Protein AF-A0A939APP5-F1 (afdb_monomer)

Nearest PDB structures (foldseek):
  3i0p-assembly1_A-2  TM=9.521E-01  e=2.698E-09  Entamoeba histolytica
  2g8y-assembly1_B  TM=9.212E-01  e=7.000E-07  Escherichia coli K-12
  2x06-assembly1_G  TM=9.456E-01  e=8.424E-07  Methanocaldococcus jannaschii
  1z2i-assembly1_B  TM=9.482E-01  e=5.051E-06  Agrobacterium tumefaciens
  1s20-assembly1_A  TM=8.760E-01  e=2.724E-06  Escherichia coli

Foldseek 3Di:
DPPDDDDDDLVVQLVVLLVLLVVLLAHSVLQQLQSVCVVVVVPVQHPVCSVPPPSVCSVVVVAPRNFAKDWPDDDLAETEIEALRYALQRVLLVQLVVQVVSCVRPVGHDYHYDNYDDNGPSVSSNVVVCVVVVDDPPDPPPDDDDDDDDDD

Mean predicted aligned error: 10.66 Å

Solvent-accessible surface area (backbone atoms only — not comparable to full-atom values): 8720 Å² total; per-residue (Å²): 133,86,79,78,76,88,83,74,60,68,66,61,55,38,55,51,45,24,52,55,27,51,77,66,54,23,61,44,75,51,28,57,53,19,50,52,21,41,78,67,73,37,48,93,42,9,68,74,40,46,64,72,55,48,48,47,30,35,76,70,67,74,28,34,42,73,42,66,57,42,80,80,44,78,57,74,40,38,35,35,31,40,13,63,36,10,54,10,47,56,36,50,41,55,42,50,57,50,26,52,60,22,19,75,76,57,76,42,50,48,61,48,78,41,61,60,42,81,42,65,58,62,72,42,55,67,43,60,50,41,68,73,67,69,62,71,86,81,69,78,89,71,84,76,80,82,82,84,89,85,92,129

Radius of gyration: 18.76 Å; Cα contacts (8 Å, |Δi|>4): 215; chains: 1; bounding box: 55×38×54 Å

Secondary structure (DSSP, 8-state):
---------HHHHHHHHHHHHHHTT--THHHHHHHHHHTTT-GGGTTHHIIIIIIHHHHTTSSBSS---EEEEE-SSEEEEE-TTB-HHHHHHHHHHHHHHHHHHHS--EEEEES----S-HHHHHHHHHHHTT----------PPPPP---

Structure (mmCIF, N/CA/C/O backbone):
data_AF-A0A939APP5-F1
#
_entry.id   AF-A0A939APP5-F1
#
loop_
_atom_site.group_PDB
_atom_site.id
_atom_site.type_symbol
_atom_site.label_atom_id
_atom_site.label_alt_id
_atom_site.label_comp_id
_atom_site.label_asym_id
_atom_site.label_entity_id
_atom_site.label_seq_id
_atom_site.pdbx_PDB_ins_code
_atom_site.Cartn_x
_atom_site.Cartn_y
_atom_site.Cartn_z
_atom_site.occupancy
_atom_site.B_iso_or_equiv
_atom_site.auth_seq_id
_atom_site.auth_comp_id
_atom_site.auth_asym_id
_atom_site.auth_atom_id
_atom_site.pdbx_PDB_model_num
ATOM 1 N N . MET A 1 1 ? 38.907 -5.523 -11.268 1.00 46.16 1 MET A N 1
ATOM 2 C CA . MET A 1 1 ? 38.272 -4.243 -11.643 1.00 46.16 1 MET A CA 1
ATOM 3 C C . MET A 1 1 ? 36.940 -4.199 -10.921 1.00 46.16 1 MET A C 1
ATOM 5 O O . MET A 1 1 ? 36.095 -5.019 -11.238 1.00 46.16 1 MET A O 1
ATOM 9 N N . SER A 1 2 ? 36.784 -3.373 -9.886 1.00 57.38 2 SER A N 1
ATOM 10 C CA . SER A 1 2 ? 35.472 -3.197 -9.254 1.00 57.38 2 SER A CA 1
ATOM 11 C C . SER A 1 2 ? 34.572 -2.478 -10.256 1.00 57.38 2 SER A C 1
ATOM 13 O O . SER A 1 2 ? 34.826 -1.311 -10.561 1.00 57.38 2 SER A O 1
ATOM 15 N N . GLU A 1 3 ? 33.588 -3.174 -10.821 1.00 69.12 3 GLU A N 1
ATOM 16 C CA . GLU A 1 3 ? 32.548 -2.522 -11.614 1.00 69.12 3 GLU A CA 1
ATOM 17 C C . GLU A 1 3 ? 31.878 -1.449 -10.755 1.00 69.12 3 GLU A C 1
ATOM 19 O O . GLU A 1 3 ? 31.468 -1.699 -9.620 1.00 69.12 3 GLU A O 1
ATOM 24 N N . VAL A 1 4 ? 31.830 -0.225 -11.277 1.00 71.50 4 VAL A N 1
ATOM 25 C CA . VAL A 1 4 ? 31.098 0.862 -10.635 1.00 71.50 4 VAL A CA 1
ATOM 26 C C . VAL A 1 4 ? 29.623 0.578 -10.857 1.00 71.50 4 VAL A C 1
ATOM 28 O O . VAL A 1 4 ? 29.130 0.662 -11.980 1.00 71.50 4 VAL A O 1
ATOM 31 N N . GLU A 1 5 ? 28.931 0.218 -9.784 1.00 79.56 5 GLU A N 1
ATOM 32 C CA . GLU A 1 5 ? 27.498 -0.037 -9.821 1.00 79.56 5 GLU A CA 1
ATOM 33 C C . GLU A 1 5 ? 26.759 1.237 -10.281 1.00 79.56 5 GLU A C 1
ATOM 35 O O . GLU A 1 5 ? 27.012 2.328 -9.743 1.00 79.56 5 GLU A O 1
ATOM 40 N N . PRO A 1 6 ? 25.891 1.150 -11.306 1.00 85.69 6 PRO A N 1
ATOM 41 C CA . PRO A 1 6 ? 25.248 2.325 -11.875 1.00 85.69 6 PRO A CA 1
ATOM 42 C C . PRO A 1 6 ? 24.338 2.996 -10.841 1.00 85.69 6 PRO A C 1
ATOM 44 O O . PRO A 1 6 ? 23.514 2.352 -10.191 1.00 85.69 6 PRO A O 1
ATOM 47 N N . ARG A 1 7 ? 24.471 4.320 -10.702 1.00 87.06 7 ARG A N 1
ATOM 48 C CA . ARG A 1 7 ? 23.650 5.132 -9.796 1.00 87.06 7 ARG A CA 1
ATOM 49 C C . ARG A 1 7 ? 22.621 5.923 -10.581 1.00 87.06 7 ARG A C 1
ATOM 51 O O . ARG A 1 7 ? 22.962 6.630 -11.526 1.00 87.06 7 ARG A O 1
ATOM 58 N N . PHE A 1 8 ? 21.376 5.860 -10.129 1.00 89.06 8 PHE A N 1
ATOM 59 C CA . PHE A 1 8 ? 20.262 6.577 -10.738 1.00 89.06 8 PHE A CA 1
ATOM 60 C C . PHE A 1 8 ? 19.699 7.617 -9.764 1.00 89.06 8 PHE A C 1
ATOM 62 O O . PHE A 1 8 ? 19.530 7.311 -8.579 1.00 89.06 8 PHE A O 1
ATOM 69 N N . PRO A 1 9 ? 19.368 8.837 -10.226 1.00 92.50 9 PRO A N 1
ATOM 70 C CA . PRO A 1 9 ? 18.638 9.797 -9.409 1.00 92.50 9 PRO A CA 1
ATOM 71 C C . PRO A 1 9 ? 17.279 9.231 -8.981 1.00 92.50 9 PRO A C 1
ATOM 73 O O . PRO A 1 9 ? 16.519 8.723 -9.806 1.00 92.50 9 PRO A O 1
ATOM 76 N N . ALA A 1 10 ? 16.936 9.373 -7.699 1.00 89.00 10 ALA A N 1
ATOM 77 C CA . ALA A 1 10 ? 15.664 8.883 -7.159 1.00 89.00 10 ALA A CA 1
ATOM 78 C C . ALA A 1 10 ? 14.444 9.475 -7.883 1.00 89.00 10 ALA A C 1
ATOM 80 O O . ALA A 1 10 ? 13.453 8.781 -8.097 1.00 89.00 10 ALA A O 1
ATOM 81 N N . GLN A 1 11 ? 14.542 10.740 -8.300 1.00 90.44 11 GLN A N 1
ATOM 82 C CA . GLN A 1 11 ? 13.501 11.420 -9.066 1.00 90.44 11 GLN A CA 1
ATOM 83 C C . GLN A 1 11 ? 13.304 10.796 -10.456 1.00 90.44 11 GLN A C 1
ATOM 85 O O . GLN A 1 11 ? 12.172 10.560 -10.861 1.00 90.44 11 GLN A O 1
ATOM 90 N N . ALA A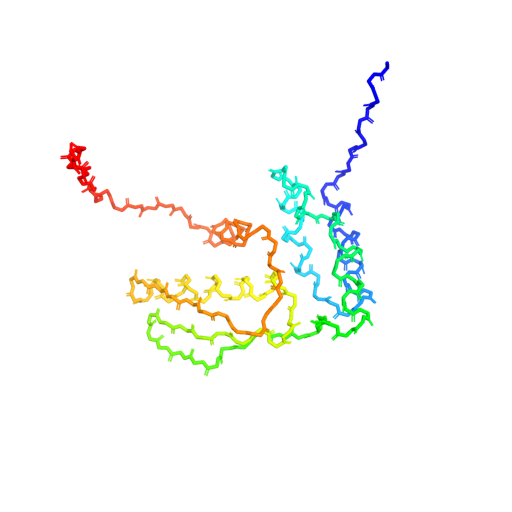 1 12 ? 14.389 10.437 -11.146 1.00 91.75 12 ALA A N 1
ATOM 91 C CA . ALA A 1 12 ? 14.302 9.780 -12.449 1.00 91.75 12 ALA A CA 1
ATOM 92 C C . ALA A 1 12 ? 13.648 8.391 -12.333 1.00 91.75 12 ALA A C 1
ATOM 94 O O . ALA A 1 12 ? 12.772 8.040 -13.123 1.00 91.75 12 ALA A O 1
ATOM 95 N N . LEU A 1 13 ? 14.014 7.613 -11.305 1.00 90.25 13 LEU A N 1
ATOM 96 C CA . LEU A 1 13 ? 13.379 6.318 -11.033 1.00 90.25 13 LEU A CA 1
ATOM 97 C C . LEU A 1 13 ? 11.895 6.464 -10.678 1.00 90.25 13 LEU A C 1
ATOM 99 O O . LEU A 1 13 ? 11.083 5.627 -11.080 1.00 90.25 13 LEU A O 1
ATOM 103 N N . ARG A 1 14 ? 11.535 7.518 -9.939 1.00 90.62 14 ARG A N 1
ATOM 104 C CA . ARG A 1 14 ? 10.146 7.848 -9.613 1.00 90.62 14 ARG A CA 1
ATOM 105 C C . ARG A 1 14 ? 9.340 8.106 -10.876 1.00 90.62 14 ARG A C 1
ATOM 107 O O . ARG A 1 14 ? 8.356 7.412 -11.099 1.00 90.62 14 ARG A O 1
ATOM 114 N N . GLU A 1 15 ? 9.773 9.053 -11.700 1.00 92.88 15 GLU A N 1
ATOM 115 C CA . GLU A 1 15 ? 9.073 9.446 -12.928 1.00 92.88 15 GLU A CA 1
ATOM 116 C C . GLU A 1 15 ? 8.894 8.259 -13.875 1.00 92.88 15 GLU A C 1
ATOM 118 O O . GLU A 1 15 ? 7.799 8.031 -14.393 1.00 92.88 15 GLU A O 1
ATOM 123 N N . TRP A 1 16 ? 9.941 7.444 -14.024 1.00 92.75 16 TRP A N 1
ATOM 124 C CA . TRP A 1 16 ? 9.874 6.209 -14.795 1.00 92.75 16 TRP A CA 1
ATOM 125 C C . TRP A 1 16 ? 8.831 5.233 -14.230 1.00 92.75 16 TRP A C 1
ATOM 127 O O . TRP A 1 16 ? 7.975 4.740 -14.964 1.00 92.75 16 TRP A O 1
ATOM 137 N N . THR A 1 17 ? 8.851 4.993 -12.916 1.00 90.75 17 THR A N 1
ATOM 138 C CA . THR A 1 17 ? 7.922 4.066 -12.252 1.00 90.75 17 THR A CA 1
ATOM 139 C C . THR A 1 17 ? 6.473 4.540 -12.360 1.00 90.75 17 THR A C 1
ATOM 141 O O . THR A 1 17 ? 5.572 3.747 -12.630 1.00 90.75 17 THR A O 1
ATOM 144 N N . GLU A 1 18 ? 6.234 5.837 -12.177 1.00 91.38 18 GLU A N 1
ATOM 145 C CA . GLU A 1 18 ? 4.915 6.438 -12.353 1.00 91.38 18 GLU A CA 1
ATOM 146 C C . GLU A 1 18 ? 4.424 6.310 -13.796 1.00 91.38 18 GLU A C 1
ATOM 148 O O . GLU A 1 18 ? 3.259 5.982 -14.016 1.00 91.38 18 GLU A O 1
ATOM 153 N N . GLY A 1 19 ? 5.303 6.536 -14.778 1.00 93.06 19 GLY A N 1
ATOM 154 C CA . GLY A 1 19 ? 4.997 6.346 -16.195 1.00 93.06 19 GLY A CA 1
ATOM 155 C C . GLY A 1 19 ? 4.568 4.912 -16.502 1.00 93.06 19 GLY A C 1
ATOM 156 O O . GLY A 1 19 ? 3.536 4.701 -17.139 1.00 93.06 19 GLY A O 1
ATOM 157 N N . VAL A 1 20 ? 5.301 3.926 -15.977 1.00 91.31 20 VAL A N 1
ATOM 158 C CA . VAL A 1 20 ? 4.956 2.505 -16.120 1.00 91.31 20 VAL A CA 1
ATOM 159 C C . VAL A 1 20 ? 3.599 2.197 -15.489 1.00 91.31 20 VAL A C 1
ATOM 161 O O . VAL A 1 20 ? 2.776 1.542 -16.127 1.00 91.31 20 VAL A O 1
ATOM 164 N N . TYR A 1 21 ? 3.326 2.686 -14.275 1.00 89.50 21 TYR A N 1
ATOM 165 C CA . TYR A 1 21 ? 2.033 2.454 -13.629 1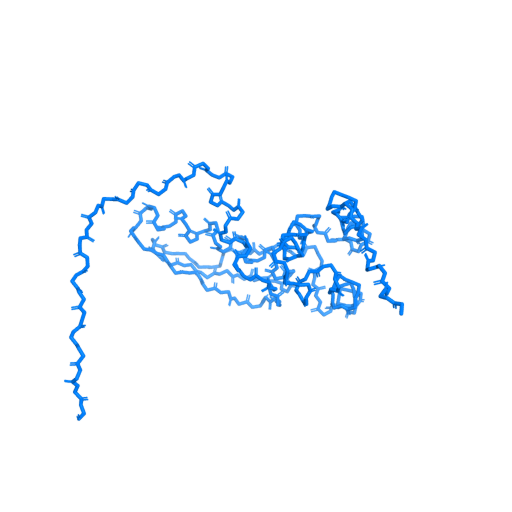.00 89.50 21 TYR A CA 1
ATOM 166 C C . TYR A 1 21 ? 0.871 3.091 -14.387 1.00 89.50 21 TYR A C 1
ATOM 168 O O . TYR A 1 21 ? -0.122 2.411 -14.642 1.00 89.50 21 TYR A O 1
ATOM 176 N N . ARG A 1 22 ? 1.013 4.342 -14.838 1.00 91.06 22 ARG A N 1
ATOM 177 C CA . ARG A 1 22 ? -0.005 4.995 -15.674 1.00 91.06 22 ARG A CA 1
ATOM 178 C C . ARG A 1 22 ? -0.268 4.202 -16.956 1.00 91.06 22 ARG A C 1
ATOM 180 O O . ARG A 1 22 ? -1.424 4.020 -17.323 1.00 91.06 22 ARG A O 1
ATOM 187 N N . ALA A 1 23 ? 0.779 3.674 -17.593 1.00 90.50 23 ALA A N 1
ATOM 188 C CA . ALA A 1 23 ? 0.659 2.888 -18.821 1.00 90.50 23 ALA A CA 1
ATOM 189 C C . ALA A 1 23 ? -0.116 1.569 -18.642 1.00 90.50 23 ALA A C 1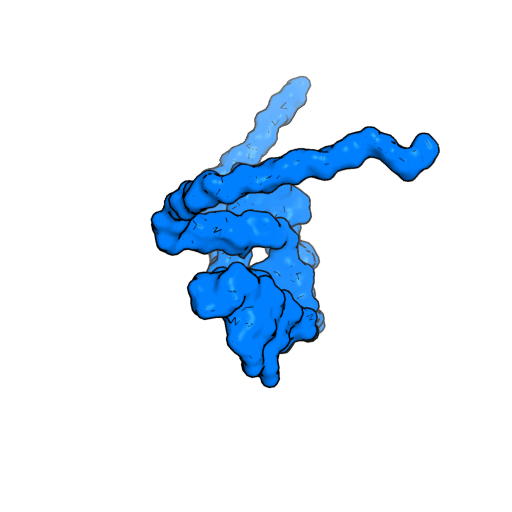
ATOM 191 O O . ALA A 1 23 ? -0.682 1.062 -19.607 1.00 90.50 23 ALA A O 1
ATOM 192 N N . VAL A 1 24 ? -0.168 1.016 -17.425 1.00 88.81 24 VAL A N 1
ATOM 193 C CA . VAL A 1 24 ? -0.951 -0.192 -17.101 1.00 88.81 24 VAL A CA 1
ATOM 194 C C . VAL A 1 24 ? -2.259 0.111 -16.364 1.00 88.81 24 VAL A C 1
ATOM 196 O O . VAL A 1 24 ? -2.907 -0.807 -15.870 1.00 88.81 24 VAL A O 1
ATOM 199 N N . GLY A 1 25 ? -2.658 1.385 -16.283 1.00 87.75 25 GLY A N 1
ATOM 200 C CA . GLY A 1 25 ? -3.901 1.815 -15.632 1.00 87.75 25 GLY A CA 1
ATOM 201 C C . GLY A 1 25 ? -3.845 1.860 -14.101 1.00 87.75 25 GLY A C 1
ATOM 202 O O . GLY A 1 25 ? -4.885 1.957 -13.455 1.00 87.75 25 GLY A O 1
ATOM 203 N N . ALA A 1 26 ? -2.649 1.792 -13.514 1.00 87.25 26 ALA A N 1
ATOM 204 C CA . ALA A 1 26 ? -2.422 1.842 -12.075 1.00 87.25 26 ALA A CA 1
ATOM 205 C C . ALA A 1 26 ? -2.206 3.270 -11.550 1.00 87.25 26 ALA A C 1
ATOM 207 O O . ALA A 1 26 ? -1.732 4.158 -12.262 1.00 87.25 26 ALA A O 1
ATOM 208 N N . SER A 1 27 ? -2.490 3.481 -10.259 1.00 85.56 27 SER A N 1
ATOM 209 C CA . SER A 1 27 ? -2.177 4.749 -9.584 1.00 85.56 27 SER A CA 1
ATOM 210 C C . SER A 1 27 ? -0.666 4.979 -9.487 1.00 85.56 27 SER A C 1
ATOM 212 O O . SER A 1 27 ? 0.078 4.134 -8.981 1.00 85.56 27 SER A O 1
ATOM 214 N N . ALA A 1 28 ? -0.229 6.177 -9.884 1.00 86.00 28 ALA A N 1
ATOM 215 C CA . ALA A 1 28 ? 1.151 6.638 -9.741 1.00 86.00 28 ALA A CA 1
ATOM 216 C C . ALA A 1 28 ? 1.609 6.695 -8.270 1.00 86.00 28 ALA A C 1
ATOM 218 O O . ALA A 1 28 ? 2.793 6.533 -7.993 1.00 86.00 28 ALA A O 1
ATOM 219 N N . GLU A 1 29 ? 0.685 6.828 -7.313 1.00 81.38 29 GLU A N 1
ATOM 220 C CA . GLU A 1 29 ? 1.000 6.861 -5.875 1.00 81.38 29 GLU A CA 1
ATOM 221 C C . GLU A 1 29 ? 1.681 5.576 -5.380 1.00 81.38 29 GLU A C 1
ATOM 223 O O . GLU A 1 29 ? 2.402 5.591 -4.383 1.00 81.38 29 GLU A O 1
ATOM 228 N N . ALA A 1 30 ? 1.492 4.449 -6.076 1.00 81.56 30 ALA A N 1
ATOM 229 C CA . ALA A 1 30 ? 2.185 3.206 -5.752 1.00 81.56 30 ALA A CA 1
ATOM 230 C C . ALA A 1 30 ? 3.703 3.285 -6.019 1.00 81.56 30 ALA A C 1
ATOM 232 O O . ALA A 1 30 ? 4.461 2.482 -5.467 1.00 81.56 30 ALA A O 1
ATOM 233 N N . ALA A 1 31 ? 4.165 4.243 -6.835 1.00 85.38 31 ALA A N 1
ATOM 234 C CA . ALA A 1 31 ? 5.582 4.464 -7.115 1.00 85.38 31 ALA A CA 1
ATOM 235 C C . ALA A 1 31 ? 6.341 4.939 -5.868 1.00 85.38 31 ALA A C 1
ATOM 237 O O . ALA A 1 31 ? 7.440 4.449 -5.604 1.00 85.38 31 ALA A O 1
ATOM 238 N N . ASP A 1 32 ? 5.732 5.810 -5.051 1.00 82.69 32 ASP A N 1
ATOM 239 C CA . ASP A 1 32 ? 6.330 6.340 -3.815 1.00 82.69 32 ASP A CA 1
ATOM 240 C C . ASP A 1 32 ? 6.877 5.234 -2.918 1.00 82.69 32 ASP A C 1
ATOM 242 O O . ASP A 1 32 ? 7.997 5.325 -2.408 1.00 82.69 32 ASP A O 1
ATOM 246 N N . CYS A 1 33 ? 6.092 4.170 -2.734 1.00 79.94 33 CYS A N 1
ATOM 247 C CA . CYS A 1 33 ? 6.454 3.079 -1.844 1.00 79.94 33 CYS A CA 1
ATOM 248 C C . CYS A 1 33 ? 7.710 2.334 -2.310 1.00 79.94 33 CYS A C 1
ATOM 250 O O . CYS A 1 33 ? 8.525 1.932 -1.477 1.00 79.94 33 CYS A O 1
ATOM 252 N N . MET A 1 34 ? 7.882 2.172 -3.622 1.00 82.06 34 MET A N 1
ATOM 253 C CA . MET A 1 34 ? 9.026 1.456 -4.185 1.00 82.06 34 MET A CA 1
ATOM 254 C C . MET A 1 34 ? 10.289 2.307 -4.192 1.00 82.06 34 MET A C 1
ATOM 256 O O . MET A 1 34 ? 11.347 1.815 -3.808 1.00 82.06 34 MET A O 1
ATOM 260 N N . ILE A 1 35 ? 10.173 3.599 -4.505 1.00 87.62 35 ILE A N 1
ATOM 261 C CA . ILE A 1 35 ? 11.310 4.526 -4.431 1.00 87.62 35 ILE A CA 1
ATOM 262 C C . ILE A 1 35 ? 11.821 4.636 -2.998 1.00 87.62 35 ILE A C 1
ATOM 264 O O . ILE A 1 35 ? 13.022 4.563 -2.751 1.00 87.62 35 ILE A O 1
ATOM 268 N N . HIS A 1 36 ? 10.918 4.722 -2.023 1.00 83.56 36 HIS A N 1
ATOM 269 C CA . HIS A 1 36 ? 11.312 4.704 -0.619 1.00 83.56 36 HIS A CA 1
ATOM 270 C C . HIS A 1 36 ? 11.962 3.387 -0.176 1.00 83.56 36 HIS A C 1
ATOM 272 O O . HIS A 1 36 ? 12.814 3.422 0.711 1.00 83.56 36 HIS A O 1
ATOM 278 N N . ALA A 1 37 ? 11.569 2.242 -0.743 1.00 84.06 37 ALA A N 1
ATOM 279 C CA . ALA A 1 37 ? 12.230 0.971 -0.461 1.00 84.06 37 ALA A CA 1
ATOM 280 C C . ALA A 1 37 ? 13.675 0.971 -0.995 1.00 84.06 37 ALA A C 1
ATOM 282 O O . ALA A 1 37 ? 14.586 0.655 -0.231 1.00 84.06 37 ALA A O 1
ATOM 283 N N . ASN A 1 38 ? 13.905 1.427 -2.234 1.00 86.69 38 ASN A N 1
ATOM 284 C CA . ASN A 1 38 ? 15.261 1.578 -2.782 1.00 86.69 38 ASN A CA 1
ATOM 285 C C . ASN A 1 38 ? 16.116 2.555 -1.965 1.00 86.69 38 ASN A C 1
ATOM 287 O O . ASN A 1 38 ? 17.237 2.237 -1.588 1.00 86.69 38 ASN A O 1
ATOM 291 N N . LEU A 1 39 ? 15.567 3.715 -1.588 1.00 86.19 39 LEU A N 1
ATOM 292 C CA . LEU A 1 39 ? 16.280 4.704 -0.764 1.00 86.19 39 LEU A CA 1
ATOM 293 C C . LEU A 1 39 ? 16.674 4.186 0.630 1.00 86.19 39 LEU A C 1
ATOM 295 O O . LEU A 1 39 ? 17.483 4.809 1.312 1.00 86.19 39 LEU A O 1
ATOM 299 N N . ARG A 1 40 ? 16.097 3.065 1.074 1.00 83.69 40 ARG A N 1
ATOM 300 C CA . ARG A 1 40 ? 16.412 2.403 2.347 1.00 83.69 40 ARG A CA 1
ATOM 301 C C . ARG A 1 40 ? 17.280 1.156 2.183 1.00 83.69 40 ARG A C 1
ATOM 303 O O . ARG A 1 40 ? 17.427 0.418 3.153 1.00 83.69 40 ARG A O 1
ATOM 310 N N . GLY A 1 41 ? 17.800 0.894 0.983 1.00 83.94 41 GLY A N 1
ATOM 311 C CA . GLY A 1 41 ? 18.563 -0.320 0.679 1.00 83.94 41 GLY A CA 1
ATOM 312 C C . GLY A 1 41 ? 17.719 -1.597 0.716 1.00 83.94 41 GLY A C 1
ATOM 313 O O . GLY A 1 41 ? 18.240 -2.688 0.916 1.00 83.94 41 GLY A O 1
ATOM 314 N N . GLN A 1 42 ? 16.393 -1.483 0.573 1.00 83.50 42 GLN A N 1
ATOM 315 C CA . GLN A 1 42 ? 15.479 -2.625 0.458 1.00 83.50 42 GLN A CA 1
ATOM 316 C C . GLN A 1 42 ? 15.175 -2.886 -1.018 1.00 83.50 42 GLN A C 1
ATOM 318 O O . GLN A 1 42 ? 14.016 -2.914 -1.439 1.00 83.50 42 GLN A O 1
ATOM 323 N N . ASP A 1 43 ? 16.222 -3.061 -1.821 1.00 81.62 43 ASP A N 1
ATOM 324 C CA . ASP A 1 43 ? 16.114 -3.102 -3.283 1.00 81.62 43 ASP A CA 1
ATOM 325 C C . ASP A 1 43 ? 15.277 -4.276 -3.790 1.00 81.62 43 ASP A C 1
ATOM 327 O O . ASP A 1 43 ? 14.577 -4.158 -4.797 1.00 81.62 43 ASP A O 1
ATOM 331 N N . SER A 1 44 ? 15.241 -5.374 -3.028 1.00 78.94 44 SER A N 1
ATOM 332 C CA . SER A 1 44 ? 14.372 -6.527 -3.278 1.00 78.94 44 SER A CA 1
ATOM 333 C C . SER A 1 44 ? 12.877 -6.219 -3.151 1.00 78.94 44 SER A C 1
ATOM 335 O O . SER A 1 44 ? 12.064 -7.063 -3.515 1.00 78.94 44 SER A O 1
ATOM 337 N N . HIS A 1 45 ? 12.497 -5.051 -2.625 1.00 80.56 45 HIS A N 1
ATOM 338 C CA . HIS A 1 45 ? 11.117 -4.574 -2.468 1.00 80.56 45 HIS A CA 1
ATOM 339 C C . HIS A 1 45 ? 10.864 -3.235 -3.187 1.00 80.56 45 HIS A C 1
ATOM 341 O O . HIS A 1 45 ? 9.781 -2.666 -3.040 1.00 80.56 45 HIS A O 1
ATOM 347 N N . GLY A 1 46 ? 11.852 -2.735 -3.935 1.00 81.62 46 GLY A N 1
ATOM 348 C CA . GLY A 1 46 ? 11.782 -1.489 -4.692 1.00 81.62 46 GLY A CA 1
ATOM 349 C C . GLY A 1 46 ? 11.407 -1.690 -6.162 1.00 81.62 46 GLY A C 1
ATOM 350 O O . GLY A 1 46 ? 10.643 -2.588 -6.519 1.00 81.62 46 GLY A O 1
ATOM 351 N N . VAL A 1 47 ? 11.976 -0.847 -7.026 1.00 84.19 47 VAL A N 1
ATOM 352 C CA . VAL A 1 47 ? 11.693 -0.756 -8.471 1.00 84.19 47 VAL A CA 1
ATOM 353 C C . VAL A 1 47 ? 11.901 -2.085 -9.216 1.00 84.19 47 VAL A C 1
ATOM 355 O O . VAL A 1 47 ? 11.223 -2.352 -10.207 1.00 84.19 47 VAL A O 1
ATOM 358 N N . THR A 1 48 ? 12.751 -2.978 -8.704 1.00 83.50 48 THR A N 1
ATOM 359 C CA . THR A 1 48 ? 12.987 -4.325 -9.262 1.00 83.50 48 THR A CA 1
ATOM 360 C C . THR A 1 48 ? 11.705 -5.152 -9.420 1.00 83.50 48 THR A C 1
ATOM 362 O O . THR A 1 48 ? 11.610 -5.987 -10.319 1.00 83.50 48 THR A O 1
ATOM 365 N N . ARG A 1 49 ? 10.677 -4.904 -8.595 1.00 79.38 49 ARG A N 1
ATOM 366 C CA . ARG A 1 49 ? 9.396 -5.627 -8.655 1.00 79.38 49 ARG A CA 1
ATOM 367 C C . ARG A 1 49 ? 8.379 -5.043 -9.633 1.00 79.38 49 ARG A C 1
ATOM 369 O O . ARG A 1 49 ? 7.406 -5.734 -9.942 1.00 79.38 49 ARG A O 1
ATOM 376 N N . VAL A 1 50 ? 8.587 -3.817 -10.128 1.00 76.62 50 VAL A N 1
ATOM 377 C CA . VAL A 1 50 ? 7.626 -3.084 -10.978 1.00 76.62 50 VAL A CA 1
ATOM 378 C C . VAL A 1 50 ? 7.219 -3.924 -12.184 1.00 76.62 50 VAL A C 1
ATOM 380 O O . VAL A 1 50 ? 6.046 -4.247 -12.350 1.00 76.62 50 VAL A O 1
ATOM 383 N N . LEU A 1 51 ? 8.197 -4.306 -13.008 1.00 70.94 51 LEU A N 1
ATOM 384 C CA . LEU A 1 51 ? 7.940 -4.941 -14.300 1.00 70.94 51 LEU A CA 1
ATOM 385 C C . LEU A 1 51 ? 7.527 -6.405 -14.141 1.00 70.94 51 LEU A C 1
ATOM 387 O O . LEU A 1 51 ? 6.511 -6.832 -14.681 1.00 70.94 51 LEU A O 1
ATOM 391 N N . VAL A 1 52 ? 8.301 -7.172 -13.373 1.00 70.38 52 VAL A N 1
ATOM 392 C CA . VAL A 1 52 ? 8.145 -8.632 -13.321 1.00 70.38 52 VAL A CA 1
ATOM 393 C C . VAL A 1 52 ? 6.969 -9.049 -12.445 1.00 70.38 52 VAL A C 1
ATOM 395 O O . VAL A 1 52 ? 6.273 -10.008 -12.758 1.00 70.38 52 VAL A O 1
ATOM 398 N N . THR A 1 53 ? 6.737 -8.355 -11.328 1.00 75.75 53 THR A N 1
ATOM 399 C CA . THR A 1 53 ? 5.728 -8.790 -10.352 1.00 75.75 53 THR A CA 1
ATOM 400 C C . THR A 1 53 ? 4.427 -8.018 -10.490 1.00 75.75 53 THR A C 1
ATOM 402 O O . THR A 1 53 ? 3.366 -8.632 -10.457 1.00 75.75 53 THR A O 1
ATOM 405 N N . TYR A 1 54 ? 4.477 -6.692 -10.615 1.00 81.81 54 TYR A N 1
ATOM 406 C CA . TYR A 1 54 ? 3.263 -5.877 -10.588 1.00 81.81 54 TYR A CA 1
ATOM 407 C C . TYR A 1 54 ? 2.628 -5.746 -11.975 1.00 81.81 54 TYR A C 1
ATOM 409 O O . TYR A 1 54 ? 1.474 -6.136 -12.143 1.00 81.81 54 TYR A O 1
ATOM 417 N N . VAL A 1 55 ? 3.382 -5.289 -12.978 1.00 84.50 55 VAL A N 1
ATOM 418 C CA . VAL A 1 55 ? 2.874 -5.110 -14.350 1.00 84.50 55 VAL A CA 1
ATOM 419 C C . VAL A 1 55 ? 2.376 -6.426 -14.945 1.00 84.50 55 VAL A C 1
ATOM 421 O O . VAL A 1 55 ? 1.269 -6.471 -15.475 1.00 84.50 55 VAL A O 1
ATOM 424 N N . GLU A 1 56 ? 3.142 -7.511 -14.817 1.00 86.38 56 GLU A N 1
ATOM 425 C CA . GLU A 1 56 ? 2.734 -8.810 -15.362 1.00 86.38 56 GLU A CA 1
ATOM 426 C C . GLU A 1 56 ? 1.462 -9.351 -14.691 1.00 86.38 56 GLU A C 1
ATOM 428 O O . GLU A 1 56 ? 0.565 -9.859 -15.363 1.00 86.38 56 GLU A O 1
ATOM 433 N N . ARG A 1 57 ? 1.330 -9.194 -13.367 1.00 86.38 57 ARG A N 1
ATOM 434 C CA . ARG A 1 57 ? 0.111 -9.602 -12.650 1.00 86.38 57 ARG A CA 1
ATOM 435 C C . ARG A 1 57 ? -1.104 -8.775 -13.049 1.00 86.38 57 ARG A C 1
ATOM 437 O O . ARG A 1 57 ? -2.183 -9.349 -13.170 1.00 86.38 57 ARG A O 1
ATOM 444 N N . MET A 1 58 ? -0.931 -7.475 -13.286 1.00 86.81 58 MET A N 1
ATOM 445 C CA . MET A 1 58 ? -2.008 -6.618 -13.789 1.00 86.81 58 MET A CA 1
ATOM 446 C C . MET A 1 58 ? -2.429 -7.020 -15.200 1.00 86.81 58 MET A C 1
ATOM 448 O O . MET A 1 58 ? -3.614 -7.195 -15.464 1.00 86.81 58 MET A O 1
ATOM 452 N N . ARG A 1 59 ? -1.463 -7.262 -16.094 1.00 86.06 59 ARG A N 1
ATOM 453 C CA . ARG A 1 59 ? -1.736 -7.718 -17.466 1.00 86.06 59 ARG A CA 1
ATOM 454 C C . ARG A 1 59 ? -2.466 -9.057 -17.514 1.00 86.06 59 ARG A C 1
ATOM 456 O O . ARG A 1 59 ? -3.303 -9.261 -18.384 1.00 86.06 59 ARG A O 1
ATOM 463 N N . ARG A 1 60 ? -2.175 -9.956 -16.571 1.00 86.94 60 ARG A N 1
ATOM 464 C CA . ARG A 1 60 ? -2.852 -11.255 -16.435 1.00 86.94 60 ARG A CA 1
ATOM 465 C C . ARG A 1 60 ? -4.201 -11.183 -15.708 1.00 86.94 60 ARG A C 1
ATOM 467 O O . ARG A 1 60 ? -4.806 -12.227 -15.495 1.00 86.94 60 ARG A O 1
ATOM 474 N N . GLY A 1 61 ? -4.647 -10.002 -15.272 1.00 83.81 61 GLY A N 1
ATOM 475 C CA . GLY A 1 61 ? -5.882 -9.838 -14.493 1.00 83.81 61 GLY A CA 1
ATOM 476 C C . GLY A 1 61 ? -5.822 -10.430 -13.080 1.00 83.81 61 GLY A C 1
ATOM 477 O O . GLY A 1 61 ? -6.835 -10.500 -12.393 1.00 83.81 61 GLY A O 1
ATOM 478 N N . VAL A 1 62 ? -4.637 -10.850 -12.624 1.00 85.88 62 VAL A N 1
ATOM 479 C CA . VAL A 1 62 ? -4.417 -11.382 -11.269 1.00 85.88 62 VAL A CA 1
ATOM 480 C C . VAL A 1 62 ? -4.378 -10.250 -10.243 1.00 85.88 62 VAL A C 1
ATOM 482 O O . VAL A 1 62 ? -4.600 -10.495 -9.066 1.00 85.88 62 VAL A O 1
ATOM 485 N N . MET A 1 63 ? -4.128 -9.015 -10.676 1.00 87.31 63 MET A N 1
ATOM 486 C CA . MET A 1 63 ? -4.174 -7.803 -9.860 1.00 87.31 63 MET A CA 1
ATOM 487 C C . MET A 1 63 ? -4.972 -6.734 -10.600 1.00 87.31 63 MET A C 1
ATOM 489 O O . MET A 1 63 ? -4.744 -6.519 -11.788 1.00 87.31 63 MET A O 1
ATOM 493 N N . ASP A 1 64 ? -5.867 -6.042 -9.906 1.00 87.12 64 ASP A N 1
ATOM 494 C CA . ASP A 1 64 ? -6.615 -4.934 -10.488 1.00 87.12 64 ASP A CA 1
ATOM 495 C C . ASP A 1 64 ? -5.836 -3.624 -10.289 1.00 87.12 64 ASP A C 1
ATOM 497 O O . ASP A 1 64 ? -5.594 -3.164 -9.169 1.00 87.12 64 ASP A O 1
ATOM 501 N N . ALA A 1 65 ? -5.406 -3.041 -11.407 1.00 84.69 65 ALA A N 1
ATOM 502 C CA . ALA A 1 65 ? -4.648 -1.797 -11.443 1.00 84.69 65 ALA A CA 1
ATOM 503 C C . ALA A 1 65 ? -5.487 -0.582 -11.001 1.00 84.69 65 ALA A C 1
ATOM 505 O O . ALA A 1 65 ? -4.961 0.340 -10.372 1.00 84.69 65 ALA A O 1
ATOM 506 N N . ALA A 1 66 ? -6.788 -0.597 -11.300 1.00 86.56 66 ALA A N 1
ATOM 507 C CA . ALA A 1 66 ? -7.713 0.506 -11.066 1.00 86.56 66 ALA A CA 1
ATOM 508 C C . ALA A 1 66 ? -8.520 0.348 -9.767 1.00 86.56 66 ALA A C 1
ATOM 510 O O . ALA A 1 66 ? -9.176 1.303 -9.327 1.00 86.56 66 ALA A O 1
ATOM 511 N N . ALA A 1 67 ? -8.478 -0.832 -9.142 1.00 87.81 67 ALA A N 1
ATOM 512 C CA . ALA A 1 67 ? -9.183 -1.099 -7.901 1.00 87.81 67 ALA A CA 1
ATOM 513 C C . ALA A 1 67 ? -8.770 -0.141 -6.780 1.00 87.81 67 ALA A C 1
ATOM 515 O O . ALA A 1 67 ? -7.598 0.176 -6.556 1.00 87.81 67 ALA A O 1
ATOM 516 N N . LYS A 1 68 ? -9.782 0.294 -6.028 1.00 87.19 68 LYS A N 1
ATOM 517 C CA . LYS A 1 68 ? -9.624 1.161 -4.863 1.00 87.19 68 LYS A CA 1
ATOM 518 C C . LYS A 1 68 ? -10.098 0.419 -3.615 1.00 87.19 68 LYS A C 1
ATOM 520 O O . LYS A 1 68 ? -11.243 -0.043 -3.608 1.00 87.19 68 LYS A O 1
ATOM 525 N N . PRO A 1 69 ? -9.268 0.335 -2.561 1.00 90.44 69 PRO A N 1
ATOM 526 C CA . PRO A 1 69 ? -9.656 -0.302 -1.311 1.00 90.44 69 PRO A CA 1
ATOM 527 C C . PRO A 1 69 ? -10.831 0.432 -0.659 1.00 90.44 69 PRO A C 1
ATOM 529 O O . PRO A 1 69 ? -10.865 1.665 -0.622 1.00 90.44 69 PRO A O 1
ATOM 532 N N . VAL A 1 70 ? -11.773 -0.320 -0.091 1.00 93.62 70 VAL A N 1
ATOM 533 C CA . VAL A 1 70 ? -12.969 0.223 0.570 1.00 93.62 70 VAL A CA 1
ATOM 534 C C . VAL A 1 70 ? -13.105 -0.292 1.993 1.00 93.62 70 VAL A C 1
ATOM 536 O O . VAL A 1 70 ? -12.745 -1.424 2.296 1.00 93.62 70 VAL A O 1
ATOM 539 N N . VAL A 1 71 ? -13.653 0.528 2.885 1.00 95.50 71 VAL A N 1
ATOM 540 C CA . VAL A 1 71 ? -13.996 0.081 4.240 1.00 95.50 71 VAL A CA 1
ATOM 541 C C . VAL A 1 71 ? -15.340 -0.637 4.171 1.00 95.50 71 VAL A C 1
ATOM 543 O O . VAL A 1 71 ? -16.321 -0.056 3.720 1.00 95.50 71 VAL A O 1
ATOM 546 N N . VAL A 1 72 ? -15.386 -1.896 4.603 1.00 96.44 72 VAL A N 1
ATOM 547 C CA . VAL A 1 72 ? -16.613 -2.718 4.591 1.00 96.44 72 VAL A CA 1
ATOM 548 C C . VAL A 1 72 ? -17.220 -2.898 5.977 1.00 96.44 72 VAL A C 1
ATOM 550 O O . VAL A 1 72 ? -18.393 -3.238 6.106 1.00 96.44 72 VAL A O 1
ATOM 553 N N . ARG A 1 73 ? -16.435 -2.678 7.034 1.00 95.12 73 ARG A N 1
ATOM 554 C CA . ARG A 1 73 ? -16.922 -2.686 8.413 1.00 95.12 73 ARG A CA 1
ATOM 555 C C . ARG A 1 73 ? -16.096 -1.731 9.247 1.00 95.12 73 ARG A C 1
ATOM 557 O O . ARG A 1 73 ? -14.875 -1.711 9.129 1.00 95.12 73 ARG A O 1
ATOM 564 N N . GLU A 1 74 ? -16.756 -0.985 10.120 1.00 95.50 74 GLU A N 1
ATOM 565 C CA . GLU A 1 74 ? -16.099 0.034 10.926 1.00 95.50 74 GLU A CA 1
ATOM 566 C C . GLU A 1 74 ? -16.718 0.114 12.326 1.00 95.50 74 GLU A C 1
ATOM 568 O O . GLU A 1 74 ? -17.935 0.049 12.489 1.00 95.50 74 GLU A O 1
ATOM 573 N N . LYS A 1 75 ? -15.861 0.228 13.341 1.00 94.75 75 LYS A N 1
ATOM 574 C CA . LYS A 1 75 ? -16.189 0.574 14.731 1.00 94.75 75 LYS A CA 1
ATOM 575 C C . LYS A 1 75 ? -15.204 1.642 15.222 1.00 94.75 75 LYS A C 1
ATOM 577 O O . LYS A 1 75 ? -14.305 2.032 14.481 1.00 94.75 75 LYS A O 1
ATOM 582 N N . ALA A 1 76 ? -15.340 2.101 16.468 1.00 92.75 76 ALA A N 1
ATOM 583 C CA . ALA A 1 76 ? -14.488 3.150 17.040 1.00 92.75 76 ALA A CA 1
ATOM 584 C C . ALA A 1 76 ? -12.980 2.858 16.878 1.00 92.75 76 ALA A C 1
ATOM 586 O O . ALA A 1 76 ? -12.272 3.632 16.241 1.00 92.75 76 ALA A O 1
ATOM 587 N N . SER A 1 77 ? -12.520 1.695 17.349 1.00 94.12 77 SER A N 1
ATOM 588 C CA . SER A 1 77 ? -11.108 1.282 17.315 1.00 94.12 77 SER A CA 1
ATOM 589 C C . SER A 1 77 ? -10.791 0.189 16.287 1.00 94.12 77 SER A C 1
ATOM 591 O O . SER A 1 77 ? -9.660 -0.284 16.225 1.00 94.12 77 SER A O 1
ATOM 593 N N . THR A 1 78 ? -11.751 -0.258 15.469 1.00 95.69 78 THR A N 1
ATOM 594 C CA . THR A 1 78 ? -11.506 -1.342 14.499 1.00 95.69 78 THR A CA 1
ATOM 595 C C . THR A 1 78 ? -12.093 -1.061 13.123 1.00 95.69 78 THR A C 1
ATOM 597 O O . THR A 1 78 ? -13.111 -0.378 12.996 1.00 95.69 78 THR A O 1
ATOM 600 N N . ALA A 1 79 ? -11.458 -1.587 12.074 1.00 96.06 79 ALA A N 1
ATOM 601 C CA . ALA A 1 79 ? -11.999 -1.555 10.718 1.00 96.06 79 ALA A CA 1
ATOM 602 C C . ALA A 1 79 ? -11.607 -2.793 9.902 1.00 96.06 79 ALA A C 1
ATOM 604 O O . ALA A 1 79 ? -10.544 -3.379 10.106 1.00 96.06 79 ALA A O 1
ATOM 605 N N . LEU A 1 80 ? -12.455 -3.154 8.943 1.00 96.00 80 LEU A N 1
ATOM 606 C CA . LEU A 1 80 ? -12.159 -4.130 7.900 1.00 96.00 80 LEU A CA 1
ATOM 607 C C . LEU A 1 80 ? -12.154 -3.416 6.550 1.00 96.00 80 LEU A C 1
ATOM 609 O O . LEU A 1 80 ? -13.147 -2.789 6.172 1.00 96.00 80 LEU A O 1
ATOM 613 N N . VAL A 1 81 ? -11.041 -3.536 5.837 1.00 95.12 81 VAL A N 1
ATOM 614 C CA . VAL A 1 81 ? -10.841 -3.006 4.491 1.00 95.12 81 VAL A CA 1
ATOM 615 C C . VAL A 1 81 ? -10.868 -4.157 3.494 1.00 95.12 81 VAL A C 1
ATOM 617 O O . VAL A 1 81 ? -10.209 -5.177 3.674 1.00 95.12 81 VAL A O 1
ATOM 620 N N . ASP A 1 82 ? -11.646 -3.986 2.439 1.00 94.50 82 ASP A N 1
ATOM 621 C CA . ASP A 1 82 ? -11.656 -4.850 1.272 1.00 94.50 82 ASP A CA 1
ATOM 622 C C . ASP A 1 82 ? -10.732 -4.244 0.216 1.00 94.50 82 ASP A C 1
ATOM 624 O O . ASP A 1 82 ? -10.937 -3.108 -0.224 1.00 94.50 82 ASP A O 1
ATOM 628 N N . GLY A 1 83 ? -9.669 -4.971 -0.119 1.00 89.19 83 GLY A N 1
ATOM 629 C CA . GLY A 1 83 ? -8.657 -4.553 -1.073 1.00 89.19 83 GLY A CA 1
ATOM 630 C C . GLY A 1 83 ? -9.134 -4.602 -2.520 1.00 89.19 83 GLY A C 1
ATOM 631 O O . GLY A 1 83 ? -8.519 -3.927 -3.340 1.00 89.19 83 GLY A O 1
ATOM 632 N N . ARG A 1 84 ? -10.218 -5.330 -2.834 1.00 91.56 84 ARG A N 1
ATOM 633 C CA . ARG A 1 84 ? -10.753 -5.511 -4.194 1.00 91.56 84 ARG A CA 1
ATOM 634 C C . ARG A 1 84 ? -9.685 -5.900 -5.214 1.00 91.56 84 ARG A C 1
ATOM 636 O O . ARG A 1 84 ? -9.648 -5.365 -6.318 1.00 91.56 84 ARG A O 1
ATOM 643 N N . ASN A 1 85 ? -8.756 -6.757 -4.806 1.00 89.50 85 ASN A N 1
ATOM 644 C CA . ASN A 1 85 ? -7.604 -7.163 -5.600 1.00 89.50 85 ASN A CA 1
ATOM 645 C C . ASN A 1 85 ? -6.691 -6.001 -6.070 1.00 89.50 85 ASN A C 1
ATOM 647 O O . ASN A 1 85 ? -5.938 -6.139 -7.035 1.00 89.50 85 ASN A O 1
ATOM 651 N N . ALA A 1 86 ? -6.709 -4.857 -5.377 1.00 87.62 86 ALA A N 1
ATOM 652 C CA . ALA A 1 86 ? -5.867 -3.706 -5.690 1.00 87.62 86 ALA A CA 1
ATOM 653 C C . ALA A 1 86 ? -4.383 -3.953 -5.386 1.00 87.62 86 ALA A C 1
ATOM 655 O O . ALA A 1 86 ? -3.998 -4.890 -4.674 1.00 87.62 86 ALA A O 1
ATOM 656 N N . ILE A 1 87 ? -3.542 -3.035 -5.864 1.00 87.31 87 ILE A N 1
ATOM 657 C CA . ILE A 1 87 ? -2.114 -2.974 -5.537 1.00 87.31 87 ILE A CA 1
ATOM 658 C C . ILE A 1 87 ? -1.938 -2.858 -4.022 1.00 87.31 87 ILE A C 1
ATOM 660 O O . ILE A 1 87 ? -2.408 -1.901 -3.400 1.00 87.31 87 ILE A O 1
ATOM 664 N N . GLY A 1 88 ? -1.192 -3.793 -3.427 1.00 85.62 88 GLY A N 1
ATOM 665 C CA . GLY A 1 88 ? -1.036 -3.881 -1.974 1.00 85.62 88 GLY A CA 1
ATOM 666 C C . GLY A 1 88 ? -0.519 -2.592 -1.330 1.00 85.62 88 GLY A C 1
ATOM 667 O O . GLY A 1 88 ? -0.952 -2.239 -0.238 1.00 85.62 88 GLY A O 1
ATOM 668 N N . HIS A 1 89 ? 0.340 -1.836 -2.018 1.00 83.38 89 HIS A N 1
ATOM 669 C CA . HIS A 1 89 ? 0.827 -0.535 -1.546 1.00 83.38 89 HIS A CA 1
ATOM 670 C C . HIS A 1 89 ? -0.301 0.478 -1.285 1.00 83.38 89 HIS A C 1
ATOM 672 O O . HIS A 1 89 ? -0.298 1.145 -0.249 1.00 83.38 89 HIS A O 1
ATOM 678 N N . LEU A 1 90 ? -1.294 0.551 -2.179 1.00 85.00 90 LEU A N 1
ATOM 679 C CA . LEU A 1 90 ? -2.444 1.450 -2.040 1.00 85.00 90 LEU A CA 1
ATOM 680 C C . LEU A 1 90 ? -3.353 0.999 -0.892 1.00 85.00 90 LEU A C 1
ATOM 682 O O . LEU A 1 90 ? -3.804 1.816 -0.088 1.00 85.00 90 LEU A O 1
ATOM 686 N N . VAL A 1 91 ? -3.563 -0.316 -0.773 1.00 89.25 91 VAL A N 1
ATOM 687 C CA . VAL A 1 91 ? -4.343 -0.914 0.319 1.00 89.25 91 VAL A CA 1
ATOM 688 C C . VAL A 1 91 ? -3.684 -0.640 1.669 1.00 89.25 91 VAL A C 1
ATOM 690 O O . VAL A 1 91 ? -4.340 -0.151 2.588 1.00 89.25 91 VAL A O 1
ATOM 693 N N . ALA A 1 92 ? -2.377 -0.878 1.781 1.00 87.56 92 ALA A N 1
ATOM 694 C CA . ALA A 1 92 ? -1.621 -0.634 3.001 1.00 87.56 92 ALA A CA 1
ATOM 695 C C . ALA A 1 92 ? -1.661 0.845 3.400 1.00 87.56 92 ALA A C 1
ATOM 697 O O . ALA A 1 92 ? -1.904 1.147 4.568 1.00 87.56 92 ALA A O 1
ATOM 698 N N . ARG A 1 93 ? -1.476 1.769 2.443 1.00 85.44 93 ARG A N 1
ATOM 699 C CA . ARG A 1 93 ? -1.560 3.217 2.695 1.00 85.44 93 ARG A CA 1
ATOM 700 C C . ARG A 1 93 ? -2.901 3.592 3.295 1.00 85.44 93 ARG A C 1
ATOM 702 O O . ARG A 1 93 ? -2.944 4.174 4.377 1.00 85.44 93 ARG A O 1
ATOM 709 N N . ARG A 1 94 ? -3.987 3.150 2.664 1.00 87.81 94 ARG A N 1
ATOM 710 C CA . ARG A 1 94 ? -5.339 3.403 3.156 1.00 87.81 94 ARG A CA 1
ATOM 711 C C . ARG A 1 94 ? -5.569 2.844 4.564 1.00 87.81 94 ARG A C 1
ATOM 713 O O . ARG A 1 94 ? -6.216 3.495 5.383 1.00 87.81 94 ARG A O 1
ATOM 720 N N . CYS A 1 95 ? -5.050 1.652 4.852 1.00 90.38 95 CYS A N 1
ATOM 721 C CA . CYS A 1 95 ? -5.222 1.004 6.153 1.00 90.38 95 CYS A CA 1
ATOM 722 C C . CYS A 1 95 ? -4.445 1.703 7.265 1.00 90.38 95 CYS A C 1
ATOM 724 O O . CYS A 1 95 ? -4.990 1.903 8.347 1.00 90.38 95 CYS A O 1
ATOM 726 N N . VAL A 1 96 ? -3.204 2.113 6.996 1.00 89.75 96 VAL A N 1
ATOM 727 C CA . VAL A 1 96 ? -2.382 2.869 7.949 1.00 89.75 96 VAL A CA 1
ATOM 728 C C . VAL A 1 96 ? -3.022 4.225 8.254 1.00 89.75 96 VAL A C 1
ATOM 730 O O . VAL A 1 96 ? -3.157 4.580 9.421 1.00 89.75 96 VAL A O 1
ATOM 733 N N . GLU A 1 97 ? -3.495 4.944 7.233 1.00 87.88 97 GLU A N 1
ATOM 734 C CA . GLU A 1 97 ? -4.222 6.214 7.393 1.00 87.88 97 GLU A CA 1
ATOM 735 C C . GLU A 1 97 ? -5.491 6.062 8.240 1.00 87.88 97 GLU A C 1
ATOM 737 O O . GLU A 1 97 ? -5.835 6.922 9.053 1.00 87.88 97 GLU A O 1
ATOM 742 N N . LEU A 1 98 ? -6.221 4.964 8.049 1.00 91.06 98 LEU A N 1
ATOM 743 C CA . LEU A 1 98 ? -7.412 4.670 8.834 1.00 91.06 98 LEU A CA 1
ATOM 744 C C . LEU A 1 98 ? -7.062 4.298 10.279 1.00 91.06 98 LEU A C 1
ATOM 746 O O . LEU A 1 98 ? -7.728 4.766 11.199 1.00 91.06 98 LEU A O 1
ATOM 750 N N . ALA A 1 99 ? -6.015 3.496 10.480 1.00 91.25 99 ALA A N 1
ATOM 751 C CA . ALA A 1 99 ? -5.560 3.083 11.800 1.00 91.25 99 ALA A CA 1
ATOM 752 C C . ALA A 1 99 ? -5.082 4.281 12.630 1.00 91.25 99 ALA A C 1
ATOM 754 O O . ALA A 1 99 ? -5.492 4.415 13.776 1.00 91.25 99 ALA A O 1
ATOM 755 N N . ILE A 1 100 ? -4.283 5.184 12.052 1.00 90.06 100 ILE A N 1
ATOM 756 C CA . ILE A 1 100 ? -3.797 6.384 12.753 1.00 90.06 100 ILE A CA 1
ATOM 757 C C . ILE A 1 100 ? -4.974 7.250 13.208 1.00 90.06 100 ILE A C 1
ATOM 759 O O . ILE A 1 100 ? -5.110 7.495 14.403 1.00 90.06 100 ILE A O 1
ATOM 763 N N . ARG A 1 101 ? -5.881 7.618 12.291 1.00 91.44 101 ARG A N 1
ATOM 764 C CA . ARG A 1 101 ? -7.047 8.458 12.624 1.00 91.44 101 ARG A CA 1
ATOM 765 C C . ARG A 1 101 ? -7.926 7.845 13.715 1.00 91.44 101 ARG A C 1
ATOM 767 O O . ARG A 1 101 ? -8.456 8.547 14.568 1.00 91.44 101 ARG A O 1
ATOM 774 N N . LYS A 1 102 ? -8.086 6.520 13.706 1.00 92.81 102 LYS A N 1
ATOM 775 C CA . LYS A 1 102 ? -8.837 5.809 14.749 1.00 92.81 102 LYS A CA 1
ATOM 776 C C . LYS A 1 102 ? -8.101 5.767 16.078 1.00 92.81 102 LYS A C 1
ATOM 778 O O . LYS A 1 102 ? -8.738 5.921 17.113 1.00 92.81 102 LYS A O 1
ATOM 783 N N . ALA A 1 103 ? -6.786 5.573 16.059 1.00 91.69 103 ALA A N 1
ATOM 784 C CA . ALA A 1 103 ? -5.980 5.551 17.270 1.00 91.69 103 ALA A CA 1
ATOM 785 C C . ALA A 1 103 ? -5.959 6.929 17.943 1.00 91.69 103 ALA A C 1
ATOM 787 O O . ALA A 1 103 ? -6.032 6.998 19.163 1.00 91.69 103 ALA A O 1
ATOM 788 N N . GLU A 1 104 ? -5.947 8.012 17.163 1.00 91.88 104 GLU A N 1
ATOM 789 C CA . GLU A 1 104 ? -6.080 9.380 17.678 1.00 91.88 104 GLU A CA 1
ATOM 790 C C . GLU A 1 104 ? -7.422 9.600 18.390 1.00 91.88 104 GLU A C 1
ATOM 792 O O . GLU A 1 104 ? -7.462 10.227 19.443 1.00 91.88 104 GLU A O 1
ATOM 797 N N . ALA A 1 105 ? -8.514 9.044 17.858 1.00 90.94 105 ALA A N 1
ATOM 798 C CA . ALA A 1 105 ? -9.847 9.213 18.435 1.00 90.94 105 ALA A CA 1
ATOM 799 C C . ALA A 1 105 ? -10.156 8.258 19.608 1.00 90.94 105 ALA A C 1
ATOM 801 O O . ALA A 1 105 ? -10.867 8.634 20.535 1.00 90.94 105 ALA A O 1
ATOM 802 N N . ALA A 1 106 ? -9.670 7.014 19.560 1.00 92.38 106 ALA A N 1
ATOM 803 C CA . ALA A 1 106 ? -10.056 5.934 20.477 1.00 92.38 106 ALA A CA 1
ATOM 804 C C . ALA A 1 106 ? -8.894 5.395 21.337 1.00 92.38 106 ALA A C 1
ATOM 806 O O . ALA A 1 106 ? -9.052 4.393 22.035 1.00 92.38 106 ALA A O 1
ATOM 807 N N . GLY A 1 107 ? -7.708 6.002 21.251 1.00 92.38 107 GLY A N 1
ATOM 808 C CA . GLY A 1 107 ? -6.481 5.598 21.947 1.00 92.38 107 GLY A CA 1
ATOM 809 C C . GLY A 1 107 ? -5.737 4.424 21.299 1.00 92.38 107 GLY A C 1
ATOM 810 O O . GLY A 1 107 ? -4.513 4.355 21.365 1.00 92.38 107 GLY A O 1
ATOM 811 N N . THR A 1 108 ? -6.445 3.505 20.635 1.00 91.38 108 THR A N 1
ATOM 812 C CA . THR A 1 108 ? -5.855 2.384 19.882 1.00 91.38 108 THR A CA 1
ATOM 813 C C . THR A 1 108 ? -6.661 2.082 18.621 1.00 91.38 108 THR A C 1
ATOM 815 O O . THR A 1 108 ? -7.845 2.420 18.537 1.00 91.38 108 THR A O 1
ATOM 818 N N . ALA A 1 109 ? -6.033 1.433 17.635 1.00 93.25 109 ALA A N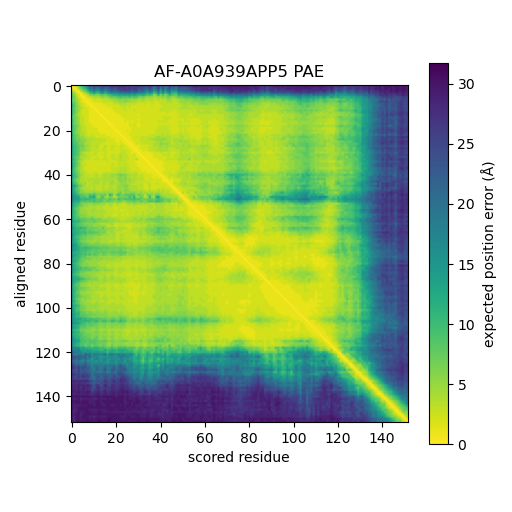 1
ATOM 819 C CA . ALA A 1 109 ? -6.734 1.007 16.431 1.00 93.25 109 ALA A CA 1
ATOM 820 C C . ALA A 1 109 ? -6.172 -0.263 15.791 1.00 93.25 109 ALA A C 1
ATOM 822 O O . ALA A 1 109 ? -4.961 -0.468 15.750 1.00 93.25 109 ALA A O 1
ATOM 823 N N . TRP A 1 110 ? -7.074 -1.061 15.218 1.00 94.50 110 TRP A N 1
ATOM 824 C CA . TRP A 1 110 ? -6.763 -2.278 14.472 1.00 94.50 110 TRP A CA 1
ATOM 825 C C . TRP A 1 11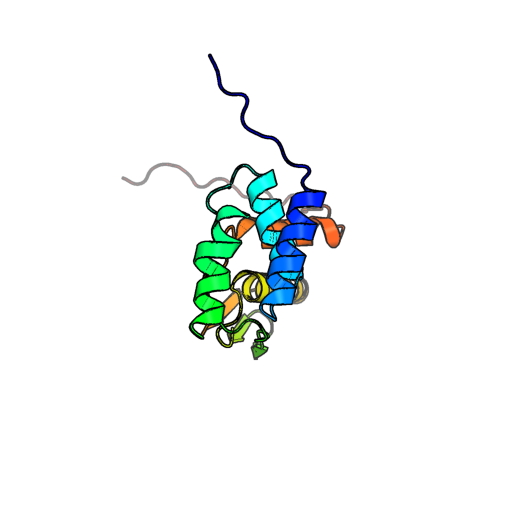0 ? -7.500 -2.277 13.135 1.00 94.50 110 TRP A C 1
ATOM 827 O O . TRP A 1 110 ? -8.724 -2.153 13.088 1.00 94.50 110 TRP A O 1
ATOM 837 N N . VAL A 1 111 ? -6.765 -2.426 12.035 1.00 93.38 111 VAL A N 1
ATOM 838 C CA . VAL A 1 111 ? -7.343 -2.471 10.687 1.00 93.38 111 VAL A CA 1
ATOM 839 C C . VAL A 1 111 ? -6.917 -3.763 10.009 1.00 93.38 111 VAL A C 1
ATOM 841 O O . VAL A 1 111 ? -5.726 -4.010 9.835 1.00 93.38 111 VAL A O 1
ATOM 844 N N . CYS A 1 112 ? -7.896 -4.576 9.624 1.00 92.44 112 CYS A N 1
ATOM 845 C CA . CYS A 1 112 ? -7.674 -5.815 8.889 1.00 92.44 112 CYS A CA 1
ATOM 846 C C . CYS A 1 112 ? -7.967 -5.609 7.403 1.00 92.44 112 CYS A C 1
ATOM 848 O O . CYS A 1 112 ? -8.831 -4.809 7.042 1.00 92.44 112 CYS A O 1
ATOM 850 N N . VAL A 1 113 ? -7.283 -6.369 6.552 1.00 93.25 113 VAL A N 1
ATOM 851 C CA . VAL A 1 113 ? -7.489 -6.371 5.100 1.00 93.25 113 VAL A CA 1
ATOM 852 C C . VAL A 1 113 ? -7.969 -7.745 4.662 1.00 93.25 113 VAL A C 1
ATOM 854 O O . VAL A 1 113 ? -7.423 -8.756 5.101 1.00 93.25 113 VAL A O 1
ATOM 857 N N . ARG A 1 114 ? -8.952 -7.779 3.764 1.00 92.19 114 ARG A N 1
ATOM 858 C CA . ARG A 1 114 ? -9.289 -8.955 2.953 1.00 92.19 114 ARG A CA 1
ATOM 859 C C . ARG A 1 114 ? -9.125 -8.625 1.472 1.00 92.19 114 ARG A C 1
ATOM 861 O O . ARG A 1 114 ? -9.187 -7.454 1.115 1.00 92.19 114 ARG A O 1
ATOM 868 N N . ASP A 1 115 ? -8.950 -9.649 0.643 1.00 88.75 115 ASP A N 1
ATOM 869 C CA . ASP A 1 115 ? -8.899 -9.522 -0.822 1.00 88.75 115 ASP A CA 1
ATOM 870 C C . ASP A 1 115 ? -7.888 -8.465 -1.321 1.00 88.75 115 ASP A C 1
ATOM 872 O O . ASP A 1 115 ? -8.199 -7.569 -2.102 1.00 88.75 115 ASP A O 1
ATOM 876 N N . GLY A 1 116 ? -6.665 -8.513 -0.784 1.00 83.38 116 GLY A N 1
ATOM 877 C CA . GLY A 1 116 ? -5.578 -7.595 -1.128 1.00 83.38 116 GLY A CA 1
ATOM 878 C C . GLY A 1 116 ? -4.341 -8.323 -1.651 1.00 83.38 116 GLY A C 1
ATOM 879 O O . GLY A 1 116 ? -4.176 -9.524 -1.449 1.00 83.38 116 GLY A O 1
ATOM 880 N N . ASN A 1 117 ? -3.439 -7.575 -2.287 1.00 84.62 117 ASN A N 1
ATOM 881 C CA . ASN A 1 117 ? -2.170 -8.094 -2.801 1.00 84.62 117 ASN A CA 1
ATOM 882 C C . ASN A 1 117 ? -0.978 -7.783 -1.891 1.00 84.62 117 ASN A C 1
ATOM 884 O O . ASN A 1 117 ? -1.068 -7.005 -0.944 1.00 84.62 117 ASN A O 1
ATOM 888 N N . HIS A 1 118 ? 0.178 -8.361 -2.229 1.00 80.56 118 HIS A N 1
ATOM 889 C CA . HIS A 1 118 ? 1.457 -8.088 -1.576 1.00 80.56 118 HIS A CA 1
ATOM 890 C C . HIS A 1 118 ? 1.765 -6.578 -1.509 1.00 80.56 118 HIS A C 1
ATOM 892 O O . HIS A 1 118 ? 1.762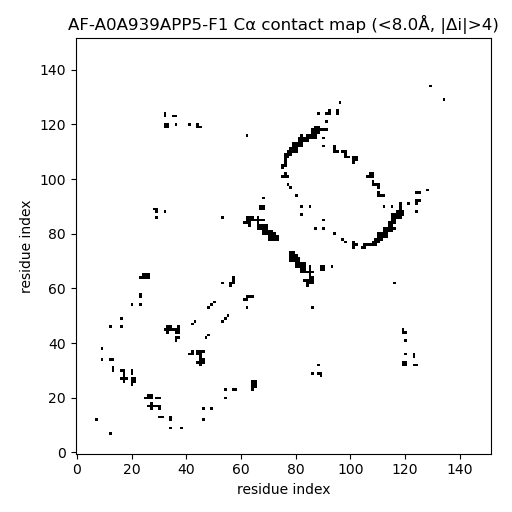 -5.883 -2.524 1.00 80.56 118 HIS A O 1
ATOM 898 N N . PHE A 1 119 ? 2.069 -6.084 -0.306 1.00 71.88 119 PHE A N 1
ATOM 899 C CA . PHE A 1 119 ? 2.236 -4.657 0.017 1.00 71.88 119 PHE A CA 1
ATOM 900 C C . PHE A 1 119 ? 3.699 -4.195 0.134 1.00 71.88 119 PHE A C 1
ATOM 902 O O . PHE A 1 119 ? 3.965 -3.062 0.540 1.00 71.88 119 PHE A O 1
ATOM 909 N N . GLY A 1 120 ? 4.659 -5.043 -0.246 1.00 67.50 120 GLY A N 1
ATOM 910 C CA . GLY A 1 120 ? 6.086 -4.709 -0.238 1.00 67.50 120 GLY A CA 1
ATOM 911 C C . GLY A 1 120 ? 6.610 -4.318 1.140 1.00 67.50 120 GLY A C 1
ATOM 912 O O . GLY A 1 120 ? 6.207 -4.890 2.152 1.00 67.50 120 GLY A O 1
ATOM 913 N N . ALA A 1 121 ? 7.532 -3.354 1.176 1.00 59.78 121 ALA A N 1
ATOM 914 C CA . ALA A 1 121 ? 8.111 -2.847 2.414 1.00 59.78 121 ALA A CA 1
ATOM 915 C C . ALA A 1 121 ? 7.060 -2.089 3.251 1.00 59.78 121 ALA A C 1
ATOM 917 O O . ALA A 1 121 ? 6.929 -0.868 3.163 1.00 59.78 121 ALA A O 1
ATOM 918 N N . CYS A 1 122 ? 6.322 -2.814 4.095 1.00 55.00 122 CYS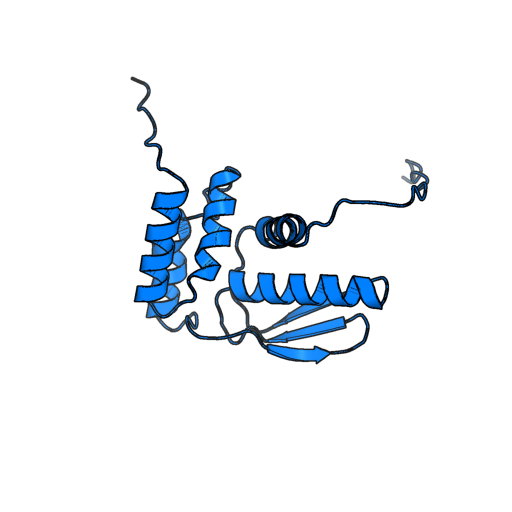 A N 1
ATOM 919 C CA . CYS A 1 122 ? 5.248 -2.288 4.950 1.00 55.00 122 CYS A CA 1
ATOM 920 C C . CYS A 1 122 ? 5.698 -1.090 5.826 1.00 55.00 122 CYS A C 1
ATOM 922 O O . CYS A 1 122 ? 4.941 -0.148 6.064 1.00 55.00 122 CYS A O 1
ATOM 924 N N . ALA A 1 123 ? 6.977 -1.059 6.225 1.00 50.62 123 ALA A N 1
ATOM 925 C CA . ALA A 1 123 ? 7.583 0.034 6.995 1.00 50.62 123 ALA A CA 1
ATOM 926 C C . ALA A 1 123 ? 7.672 1.375 6.236 1.00 50.62 123 ALA A C 1
ATOM 928 O O . ALA A 1 123 ? 7.859 2.437 6.840 1.00 50.62 123 ALA A O 1
ATOM 929 N N . THR A 1 124 ? 7.566 1.362 4.909 1.00 55.19 124 THR A N 1
ATOM 930 C CA . THR A 1 124 ? 7.547 2.578 4.091 1.00 55.19 124 THR A CA 1
ATOM 931 C C . THR A 1 124 ? 6.264 3.366 4.298 1.00 55.19 124 THR A C 1
ATOM 933 O O . THR A 1 124 ? 6.323 4.561 4.592 1.00 55.19 124 THR A O 1
ATOM 936 N N . THR A 1 125 ? 5.131 2.674 4.272 1.00 54.78 125 THR A N 1
ATOM 937 C CA . THR A 1 125 ? 3.796 3.255 4.403 1.00 54.78 125 THR A CA 1
ATOM 938 C C . THR A 1 125 ? 3.586 3.965 5.745 1.00 54.78 125 THR A C 1
ATOM 940 O O . THR A 1 125 ? 3.021 5.052 5.794 1.00 54.78 125 THR A O 1
ATOM 943 N N . GLY A 1 126 ? 4.095 3.397 6.844 1.00 52.12 126 GLY A N 1
ATOM 944 C CA . GLY A 1 126 ? 3.941 3.965 8.192 1.00 52.12 126 GLY A CA 1
ATOM 945 C C . GLY A 1 126 ? 4.838 5.165 8.529 1.00 52.12 126 GLY A C 1
ATOM 946 O O . GLY A 1 126 ? 4.581 5.847 9.525 1.00 52.12 126 GLY A O 1
ATOM 947 N N . ARG A 1 127 ? 5.903 5.426 7.752 1.00 49.69 127 ARG A N 1
ATOM 948 C CA . ARG A 1 127 ? 6.846 6.540 7.993 1.00 49.69 127 ARG A CA 1
ATOM 949 C C . ARG A 1 127 ? 6.639 7.714 7.048 1.00 49.69 127 ARG A C 1
ATOM 951 O O . ARG A 1 127 ? 6.686 8.834 7.540 1.00 49.69 127 ARG A O 1
ATOM 958 N N . SER A 1 128 ? 6.397 7.472 5.752 1.00 49.38 128 SER A N 1
ATOM 959 C CA . SER A 1 128 ? 6.162 8.560 4.786 1.00 49.38 128 SER A CA 1
ATOM 960 C C . SER A 1 128 ? 4.982 9.437 5.213 1.00 49.38 128 SER A C 1
ATOM 962 O O . SER A 1 128 ? 5.036 10.660 5.075 1.00 49.38 128 SER A O 1
ATOM 964 N N . TRP A 1 129 ? 3.973 8.825 5.841 1.00 43.72 129 TRP A N 1
ATOM 965 C CA . TRP A 1 129 ? 2.827 9.521 6.421 1.00 43.72 129 TRP A CA 1
ATOM 966 C C . TRP A 1 129 ? 3.171 10.321 7.681 1.00 43.72 129 TRP A C 1
A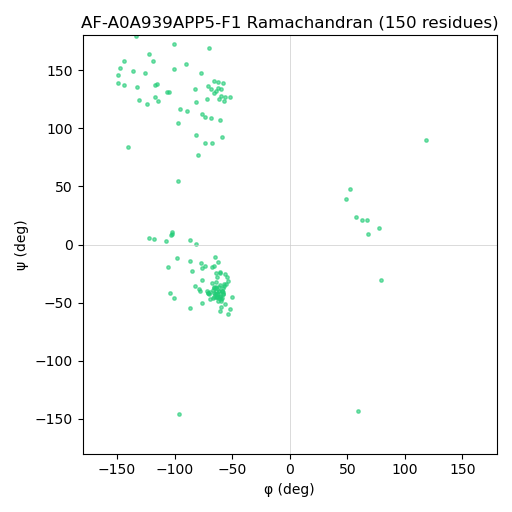TOM 968 O O . TRP A 1 129 ? 2.766 11.465 7.826 1.00 43.72 129 TRP A O 1
ATOM 978 N N . ARG A 1 130 ? 3.998 9.766 8.574 1.00 44.28 130 ARG A N 1
ATOM 979 C CA . ARG A 1 130 ? 4.428 10.451 9.806 1.00 44.28 130 ARG A CA 1
ATOM 980 C C . ARG A 1 130 ? 5.211 11.736 9.499 1.00 44.28 130 ARG A C 1
ATOM 982 O O . ARG A 1 130 ? 5.036 12.734 10.186 1.00 44.28 130 ARG A O 1
ATOM 989 N N . SER A 1 131 ? 6.022 11.716 8.439 1.00 36.44 131 SER A N 1
ATOM 990 C CA . SER A 1 131 ? 6.759 12.884 7.943 1.00 36.44 131 SER A CA 1
ATOM 991 C C . SER A 1 131 ? 5.898 13.894 7.174 1.00 36.44 131 SER A C 1
ATOM 993 O O . SER A 1 131 ? 6.193 15.080 7.232 1.00 36.44 131 SER A O 1
ATOM 995 N N . SER A 1 132 ? 4.840 13.463 6.478 1.00 34.75 132 SER A N 1
ATOM 996 C CA . SER A 1 132 ? 3.930 14.371 5.750 1.00 34.75 132 SER A CA 1
ATOM 997 C C . SER A 1 132 ? 2.824 14.960 6.633 1.00 34.75 132 SER A C 1
ATOM 999 O O . SER A 1 132 ? 2.334 16.045 6.346 1.00 34.75 132 SER A O 1
ATOM 1001 N N . ALA A 1 133 ? 2.489 14.305 7.747 1.00 39.22 133 ALA A N 1
ATOM 1002 C CA . ALA A 1 133 ? 1.549 14.799 8.753 1.00 39.22 133 ALA A CA 1
ATOM 1003 C C . ALA A 1 133 ? 2.196 15.698 9.831 1.00 39.22 133 ALA A C 1
ATOM 1005 O O . ALA A 1 133 ? 1.520 16.083 10.780 1.00 39.22 133 ALA A O 1
ATOM 1006 N N . GLY A 1 134 ? 3.497 16.015 9.737 1.00 28.38 134 GLY A N 1
ATOM 1007 C CA . GLY A 1 134 ? 4.174 16.905 10.696 1.00 28.38 134 GLY A CA 1
ATOM 1008 C C . GLY A 1 134 ? 4.218 16.382 12.141 1.00 28.38 134 GLY A C 1
ATOM 1009 O O . GLY A 1 134 ? 4.394 17.159 13.078 1.00 28.38 134 GLY A O 1
ATOM 1010 N N . LEU A 1 135 ? 4.055 15.072 12.348 1.00 37.34 135 LEU A N 1
ATOM 1011 C CA . LEU A 1 135 ? 3.952 14.480 13.680 1.00 37.34 135 LEU A CA 1
ATOM 1012 C C . LEU A 1 135 ? 5.343 14.292 14.301 1.00 37.34 135 LEU A C 1
ATOM 1014 O O . LEU A 1 135 ? 6.010 13.274 14.096 1.00 37.34 135 LEU A O 1
ATOM 1018 N N . SER A 1 136 ? 5.763 15.280 15.095 1.00 29.91 136 SER A N 1
ATOM 1019 C CA . SER A 1 136 ? 6.824 15.124 16.095 1.00 29.91 136 SER A CA 1
ATOM 1020 C C . SER A 1 136 ? 6.323 14.216 17.228 1.00 29.91 136 SER A C 1
ATOM 1022 O O . SER A 1 136 ? 5.201 14.412 17.703 1.00 29.91 136 SER A O 1
ATOM 1024 N N . PRO A 1 137 ? 7.095 13.216 17.691 1.00 36.12 137 PRO A N 1
ATOM 1025 C CA . PRO A 1 137 ? 6.697 12.401 18.826 1.00 36.12 137 PRO A CA 1
ATOM 1026 C C . PRO A 1 137 ? 6.837 13.219 20.113 1.00 36.12 137 PRO A C 1
ATOM 1028 O O . PRO A 1 137 ? 7.854 13.156 20.799 1.00 36.12 137 PRO A O 1
ATOM 1031 N N . SER A 1 138 ? 5.802 13.962 20.492 1.00 32.59 138 SER A N 1
ATOM 1032 C CA . SER A 1 138 ? 5.643 14.382 21.881 1.00 32.59 138 SER A CA 1
ATOM 1033 C C . SER A 1 138 ? 5.059 13.204 22.664 1.00 32.59 138 SER A C 1
ATOM 1035 O O . SER A 1 138 ? 3.860 13.158 22.931 1.00 32.59 138 SER A O 1
ATOM 1037 N N . SER A 1 139 ? 5.874 12.197 22.993 1.00 40.78 139 SER A N 1
ATOM 1038 C CA . SER A 1 139 ? 5.437 11.218 23.991 1.00 40.78 139 SER A CA 1
ATOM 1039 C C . SER A 1 139 ? 5.453 11.903 25.363 1.00 40.78 139 SER A C 1
ATOM 1041 O O . SER A 1 139 ? 6.521 12.388 25.757 1.00 40.78 139 SER A O 1
ATOM 1043 N N . PRO A 1 140 ? 4.361 11.924 26.146 1.00 33.59 140 PRO A N 1
ATOM 1044 C CA . PRO A 1 140 ? 4.517 12.091 27.582 1.00 33.59 140 PRO A CA 1
ATOM 1045 C C . PRO A 1 140 ? 5.345 10.898 28.075 1.00 33.59 140 PRO A C 1
ATOM 1047 O O . PRO A 1 140 ? 5.014 9.751 27.772 1.00 33.59 140 PRO A O 1
ATOM 1050 N N . ARG A 1 141 ? 6.458 11.162 28.773 1.00 30.98 141 ARG A N 1
ATOM 1051 C CA . ARG A 1 141 ? 7.285 10.121 29.403 1.00 30.98 141 ARG A CA 1
ATOM 1052 C C . ARG A 1 141 ? 6.412 9.349 30.390 1.00 30.98 141 ARG A C 1
ATOM 1054 O O . ARG A 1 141 ? 6.277 9.738 31.542 1.00 30.98 141 ARG A O 1
ATOM 1061 N N . THR A 1 142 ? 5.810 8.266 29.932 1.00 34.53 142 THR A N 1
ATOM 1062 C CA . THR A 1 142 ? 5.229 7.238 30.784 1.00 34.53 142 THR A CA 1
ATOM 1063 C C . THR A 1 142 ? 6.288 6.156 30.877 1.00 34.53 142 THR A C 1
ATOM 1065 O O . THR A 1 142 ? 6.593 5.474 29.902 1.00 34.53 142 THR A O 1
ATOM 1068 N N . GLY A 1 143 ? 6.956 6.105 32.031 1.00 34.50 143 GLY A N 1
ATOM 1069 C CA . GLY A 1 143 ? 7.983 5.113 32.314 1.00 34.50 143 GLY A CA 1
ATOM 1070 C C . GLY A 1 143 ? 7.377 3.718 32.253 1.00 34.50 143 GLY A C 1
ATOM 1071 O O . GLY A 1 143 ? 6.618 3.326 33.132 1.00 34.50 143 GLY A O 1
ATOM 1072 N N . THR A 1 144 ? 7.703 2.968 31.207 1.00 38.09 144 THR A N 1
ATOM 1073 C CA . THR A 1 144 ? 7.472 1.528 31.173 1.00 38.09 144 THR A CA 1
ATOM 1074 C C . THR A 1 144 ? 8.544 0.872 32.036 1.00 38.09 144 THR A C 1
ATOM 1076 O O . THR A 1 144 ? 9.727 0.927 31.697 1.00 38.09 144 THR A O 1
ATOM 1079 N N . SER A 1 145 ? 8.142 0.284 33.161 1.00 32.72 145 SER A N 1
ATOM 1080 C CA . SER A 1 145 ? 9.028 -0.541 33.985 1.00 32.72 145 SER A CA 1
ATOM 1081 C C . SER A 1 145 ? 9.505 -1.759 33.172 1.00 32.72 145 SER A C 1
ATOM 1083 O O . SER A 1 145 ? 8.672 -2.377 32.502 1.00 32.72 145 SER A O 1
ATOM 1085 N N . PRO A 1 146 ? 10.799 -2.127 33.183 1.00 43.00 146 PRO A N 1
ATOM 1086 C CA . PRO A 1 146 ? 11.267 -3.326 32.498 1.00 43.00 146 PRO A CA 1
ATOM 1087 C C . PRO A 1 146 ? 10.790 -4.595 33.224 1.00 43.00 146 PRO A C 1
ATOM 1089 O O . PRO A 1 146 ? 10.844 -4.689 34.449 1.00 43.00 146 PRO A O 1
ATOM 1092 N N . TRP A 1 147 ? 10.315 -5.574 32.452 1.00 35.22 147 TRP A N 1
ATOM 1093 C CA . TRP A 1 147 ? 9.966 -6.921 32.918 1.00 35.22 147 TRP A CA 1
ATOM 1094 C C . TRP A 1 147 ? 11.230 -7.665 33.401 1.00 35.22 147 TRP A C 1
ATOM 1096 O O . TRP A 1 147 ? 12.275 -7.520 32.759 1.00 35.22 147 TRP A O 1
ATOM 1106 N N . PRO A 1 148 ? 11.186 -8.451 34.496 1.00 37.69 148 PRO A N 1
ATOM 1107 C CA . PRO A 1 148 ? 12.379 -9.104 35.029 1.00 37.69 148 PRO A CA 1
ATOM 1108 C C . PRO A 1 148 ? 12.783 -10.335 34.194 1.00 37.69 148 PRO A C 1
ATOM 1110 O O . PRO A 1 148 ? 11.914 -11.028 33.656 1.00 37.69 148 PRO A O 1
ATOM 1113 N N . PRO A 1 149 ? 14.088 -10.649 34.089 1.00 42.12 149 PRO A N 1
ATOM 1114 C CA . PRO A 1 149 ? 14.555 -11.881 33.470 1.00 42.12 149 PRO A CA 1
ATOM 1115 C C . PRO A 1 149 ? 14.488 -13.046 34.472 1.00 42.12 149 PRO A C 1
ATOM 1117 O O . PRO A 1 149 ? 14.972 -12.921 35.594 1.00 42.12 149 PRO A O 1
ATOM 1120 N N . GLY A 1 150 ? 13.950 -14.191 34.042 1.00 40.25 150 GLY A N 1
ATOM 1121 C CA . GLY A 1 150 ? 14.168 -15.483 34.708 1.00 40.25 150 GLY A CA 1
ATOM 1122 C C . GLY A 1 150 ? 12.912 -16.154 35.263 1.00 40.25 150 GLY A C 1
ATOM 1123 O O . GLY A 1 150 ? 12.570 -15.984 36.427 1.00 40.25 150 GLY A O 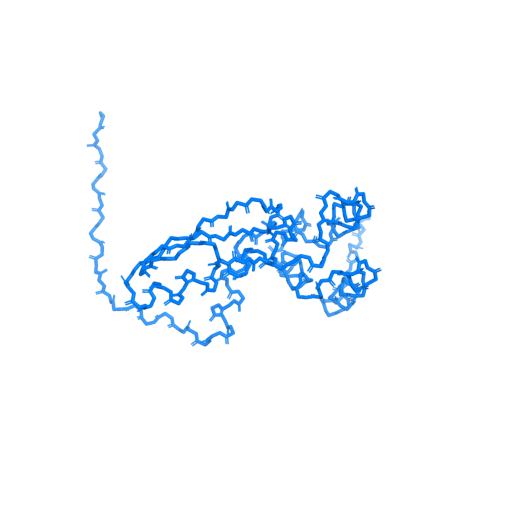1
ATOM 1124 N N . ALA A 1 151 ? 12.276 -16.981 34.434 1.00 38.78 151 ALA A N 1
ATOM 1125 C CA . ALA A 1 151 ? 11.467 -18.111 34.880 1.00 38.78 151 ALA A CA 1
ATOM 1126 C C . ALA A 1 151 ? 11.720 -19.280 33.914 1.00 38.78 151 ALA A C 1
ATOM 1128 O O . ALA A 1 151 ? 11.008 -19.443 32.923 1.00 38.78 151 ALA A O 1
ATOM 1129 N N . ALA A 1 152 ? 12.800 -20.012 34.180 1.00 42.97 152 ALA A N 1
ATOM 1130 C CA . ALA A 1 152 ? 13.058 -21.394 33.781 1.00 42.97 152 ALA A CA 1
ATOM 1131 C C . ALA A 1 152 ? 14.118 -21.953 34.736 1.00 42.97 152 ALA A C 1
ATOM 1133 O O . ALA A 1 152 ? 15.103 -21.218 34.981 1.00 42.97 152 ALA A O 1
#

pLDDT: mean 77.07, std 20.1, range [28.38, 96.44]

Sequence (152 aa):
MSEVEPRFPAQALREWTEGVYRAVGASAEAADCMIHANLRGQDSHGVTRVLVTYVERMRRGVMDAAAKPVVVREKASTALVDGRNAIGHLVARRCVELAIRKAEAAGTAWVCVRDGNHFGACATTGRSWRSSAGLSPSSPRTGTSPWPPGAA